Protein AF-A0A1I9G5F9-F1 (afdb_monomer_lite)

pLDDT: mean 83.84, std 12.77, range [48.12, 97.31]

Secondary structure (DSSP, 8-state):
-HHHHHHHHHHHHHHHHHHHHHHHHHHHHHHHHHHHHHHHHHHHHHHHHHHHHHHHHHHHHHTSTT--HHHHHHHHHHHHHHHHHHHHHHHHHHHHHHHHHTT-

Structure (mmCIF, N/CA/C/O backbone):
data_AF-A0A1I9G5F9-F1
#
_entry.id   AF-A0A1I9G5F9-F1
#
loop_
_atom_site.group_PDB
_atom_site.id
_atom_site.type_symbol
_atom_site.label_atom_id
_atom_site.label_alt_id
_atom_site.label_comp_id
_atom_site.label_asym_id
_atom_site.label_entity_id
_atom_site.label_seq_id
_atom_site.pdbx_PDB_ins_code
_atom_site.Cartn_x
_atom_site.Cartn_y
_atom_site.Cartn_z
_atom_site.occupancy
_atom_site.B_iso_or_equiv
_atom_site.auth_seq_id
_atom_site.auth_comp_id
_atom_site.auth_asym_id
_atom_site.auth_atom_id
_atom_site.pdbx_PDB_model_num
ATOM 1 N N . MET A 1 1 ? 39.044 -3.038 -46.421 1.00 51.62 1 MET A N 1
ATOM 2 C CA . MET A 1 1 ? 38.234 -1.891 -45.933 1.00 51.62 1 MET A CA 1
ATOM 3 C C . MET A 1 1 ? 36.713 -2.118 -45.912 1.00 51.62 1 MET A C 1
ATOM 5 O O . MET A 1 1 ? 36.083 -1.612 -44.994 1.00 51.62 1 MET A O 1
ATOM 9 N N . ARG A 1 2 ? 36.092 -2.876 -46.838 1.00 57.12 2 ARG A N 1
ATOM 10 C CA . ARG A 1 2 ? 34.616 -3.057 -46.880 1.00 57.12 2 ARG A CA 1
ATOM 11 C C . ARG A 1 2 ? 33.995 -3.764 -45.659 1.00 57.12 2 ARG A C 1
ATOM 13 O O . ARG A 1 2 ? 32.947 -3.344 -45.184 1.00 57.12 2 ARG A O 1
ATOM 20 N N . THR A 1 3 ? 34.658 -4.778 -45.108 1.00 59.53 3 THR A N 1
ATOM 21 C CA . THR A 1 3 ? 34.154 -5.572 -43.969 1.00 59.53 3 THR A CA 1
ATOM 22 C C . THR A 1 3 ? 34.130 -4.805 -42.642 1.00 59.53 3 THR A C 1
ATOM 24 O O . THR A 1 3 ? 33.244 -5.025 -41.823 1.00 59.53 3 THR A O 1
ATOM 27 N N . HIS A 1 4 ? 35.054 -3.863 -42.426 1.00 60.72 4 HIS A N 1
ATOM 28 C CA . HIS A 1 4 ? 35.099 -3.039 -41.209 1.00 60.72 4 HIS A CA 1
ATOM 29 C C . HIS A 1 4 ? 33.948 -2.018 -41.160 1.00 60.72 4 HIS A C 1
ATOM 31 O O . HIS A 1 4 ? 33.315 -1.831 -40.125 1.00 60.72 4 HIS A O 1
ATOM 37 N N . SER A 1 5 ? 33.619 -1.414 -42.307 1.00 64.62 5 SER A N 1
ATOM 38 C CA . SER A 1 5 ? 32.484 -0.489 -42.441 1.00 64.62 5 SER A CA 1
ATOM 39 C C . SER A 1 5 ? 31.134 -1.195 -42.246 1.00 64.62 5 SER A C 1
ATOM 41 O O . SER A 1 5 ? 30.241 -0.654 -41.599 1.00 64.62 5 SER A O 1
ATOM 43 N N . GLN A 1 6 ? 31.003 -2.443 -42.713 1.00 70.12 6 GLN A N 1
ATOM 44 C CA . GLN A 1 6 ? 29.805 -3.257 -42.474 1.00 70.12 6 GLN A CA 1
ATOM 45 C C . GLN A 1 6 ? 29.617 -3.615 -40.993 1.00 70.12 6 GLN A C 1
ATOM 47 O O . GLN A 1 6 ? 28.494 -3.541 -40.500 1.00 70.12 6 GLN A O 1
ATOM 52 N N . LYS A 1 7 ? 30.700 -3.934 -40.269 1.00 74.44 7 LYS A N 1
ATOM 53 C CA . LYS A 1 7 ? 30.659 -4.184 -38.817 1.00 74.44 7 LYS A CA 1
ATOM 54 C C . LYS A 1 7 ? 30.255 -2.935 -38.027 1.00 74.44 7 LYS A C 1
ATOM 56 O O . LYS A 1 7 ? 29.400 -3.029 -37.155 1.00 74.44 7 LYS A O 1
ATOM 61 N N . LEU A 1 8 ? 30.801 -1.767 -38.375 1.00 78.56 8 LEU A N 1
ATOM 62 C CA . LEU A 1 8 ? 30.423 -0.480 -37.772 1.00 78.56 8 LEU A CA 1
ATOM 63 C C . LEU A 1 8 ? 28.950 -0.133 -38.016 1.00 78.56 8 LEU A C 1
ATOM 65 O O . LEU A 1 8 ? 28.251 0.275 -37.094 1.00 78.56 8 LEU A O 1
ATOM 69 N N . ARG A 1 9 ? 28.458 -0.345 -39.242 1.00 77.62 9 ARG A N 1
ATOM 70 C CA . ARG A 1 9 ? 27.050 -0.106 -39.579 1.00 77.62 9 ARG A CA 1
ATOM 71 C C . ARG A 1 9 ? 26.116 -1.057 -38.830 1.00 77.62 9 ARG A C 1
ATOM 73 O O . ARG A 1 9 ? 25.085 -0.622 -38.335 1.00 77.62 9 ARG A O 1
ATOM 80 N N . ALA A 1 10 ? 26.485 -2.333 -38.719 1.00 81.56 10 ALA A N 1
ATOM 81 C CA . ALA A 1 10 ? 25.730 -3.304 -37.933 1.00 81.56 10 ALA A CA 1
ATOM 82 C C . ALA A 1 10 ? 25.694 -2.916 -36.446 1.00 81.56 10 ALA A C 1
ATOM 84 O O . ALA A 1 10 ? 24.619 -2.906 -35.850 1.00 81.56 10 ALA A O 1
ATOM 85 N N . ALA A 1 11 ? 26.834 -2.513 -35.876 1.00 84.25 11 ALA A N 1
ATOM 86 C CA . ALA A 1 11 ? 26.922 -2.06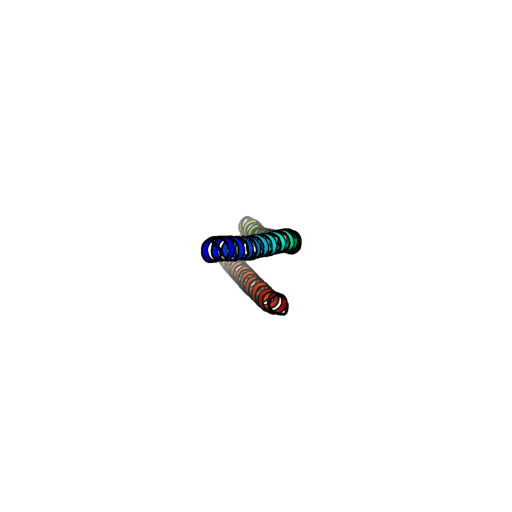4 -34.488 1.00 84.25 11 ALA A CA 1
ATOM 87 C C . ALA A 1 11 ? 26.058 -0.817 -34.226 1.00 84.25 11 ALA A C 1
ATOM 89 O O . ALA A 1 11 ? 25.329 -0.780 -33.241 1.00 84.25 11 ALA A O 1
ATOM 90 N N . ALA A 1 12 ? 26.066 0.163 -35.136 1.00 85.31 12 ALA A N 1
ATOM 91 C CA . ALA A 1 12 ? 25.232 1.361 -35.030 1.00 85.31 12 ALA A CA 1
ATOM 92 C C . ALA A 1 12 ? 23.728 1.032 -35.030 1.00 85.31 12 ALA A C 1
ATOM 94 O O . ALA A 1 12 ? 22.975 1.590 -34.235 1.00 85.31 12 ALA A O 1
ATOM 95 N N . VAL A 1 13 ? 23.297 0.084 -35.870 1.00 89.12 13 VAL A N 1
ATOM 96 C CA . VAL A 1 13 ? 21.905 -0.398 -35.882 1.00 89.12 13 VAL A CA 1
ATOM 97 C C . VAL A 1 13 ? 21.546 -1.075 -34.558 1.00 89.12 13 VAL A C 1
ATOM 99 O O . VAL A 1 13 ? 20.483 -0.806 -34.010 1.00 89.12 13 VAL A O 1
ATOM 102 N N . HIS A 1 14 ? 22.434 -1.905 -34.005 1.00 90.19 14 HIS A N 1
ATOM 103 C CA . HIS A 1 14 ? 22.172 -2.593 -32.735 1.00 90.19 14 HIS A CA 1
ATOM 104 C C . HIS A 1 14 ? 22.108 -1.610 -31.564 1.00 90.19 14 HIS A C 1
ATOM 106 O O . HIS A 1 14 ? 21.209 -1.712 -30.738 1.00 90.19 14 HIS A O 1
ATOM 112 N N . ILE A 1 15 ? 22.999 -0.615 -31.528 1.00 91.88 15 ILE A N 1
ATOM 113 C CA . ILE A 1 15 ? 22.952 0.467 -30.536 1.00 91.88 15 ILE A CA 1
ATOM 114 C C . ILE A 1 15 ? 21.625 1.226 -30.633 1.00 91.88 15 ILE A C 1
ATOM 116 O O . ILE A 1 15 ? 21.024 1.499 -29.601 1.00 91.88 15 ILE A O 1
ATOM 120 N N . GLY A 1 16 ? 21.142 1.513 -31.847 1.00 91.06 16 GLY A N 1
ATOM 121 C CA . GLY A 1 16 ? 19.848 2.166 -32.064 1.00 91.06 16 GLY A CA 1
ATOM 122 C C . GLY A 1 16 ? 18.651 1.335 -31.591 1.00 91.06 16 GLY A C 1
ATOM 123 O O . GLY A 1 16 ? 17.719 1.873 -31.003 1.00 91.06 16 GLY A O 1
ATOM 124 N N . ILE A 1 17 ? 18.682 0.017 -31.801 1.00 93.94 17 ILE A N 1
ATOM 125 C CA . ILE A 1 17 ? 17.628 -0.886 -31.313 1.00 93.94 17 ILE A CA 1
ATOM 126 C C . ILE A 1 17 ? 17.656 -0.963 -29.784 1.00 93.94 17 ILE A C 1
ATOM 128 O O . ILE A 1 17 ? 16.610 -0.868 -29.145 1.00 93.94 17 ILE A O 1
ATOM 132 N N . ILE A 1 18 ? 18.844 -1.100 -29.188 1.00 95.44 18 ILE A N 1
ATOM 133 C CA . ILE A 1 18 ? 19.010 -1.162 -27.732 1.00 95.44 18 ILE A CA 1
ATOM 134 C C . ILE A 1 18 ? 18.540 0.147 -27.096 1.00 95.44 18 ILE A C 1
ATOM 136 O O . ILE A 1 18 ? 17.740 0.115 -26.164 1.00 95.44 18 ILE A O 1
ATOM 140 N N . SER A 1 19 ? 18.980 1.296 -27.615 1.00 95.75 19 SER A N 1
ATOM 141 C CA . SER A 1 19 ? 18.564 2.596 -27.091 1.00 95.75 19 SER A CA 1
ATOM 142 C C . SER A 1 19 ? 17.063 2.816 -27.260 1.00 95.75 19 SER A C 1
ATOM 144 O O . SER A 1 19 ? 16.409 3.201 -26.297 1.00 95.75 19 SER A O 1
ATOM 146 N N . GLY A 1 20 ? 16.496 2.487 -28.424 1.00 95.38 20 GLY A N 1
ATOM 147 C CA . GLY A 1 20 ? 15.056 2.569 -28.664 1.00 95.38 20 GLY A CA 1
ATOM 148 C C . GLY A 1 20 ? 14.249 1.690 -27.707 1.00 95.38 20 GLY A C 1
ATOM 149 O O . GLY A 1 20 ? 13.239 2.136 -27.170 1.00 95.38 20 GLY A O 1
ATOM 150 N N . THR A 1 21 ? 14.734 0.480 -27.422 1.00 96.56 21 THR A N 1
ATOM 151 C CA . THR A 1 21 ? 14.105 -0.437 -26.459 1.00 96.56 21 THR A CA 1
ATOM 152 C C . THR A 1 21 ? 14.145 0.136 -25.045 1.00 96.56 21 THR A C 1
ATOM 154 O O . THR A 1 21 ? 13.122 0.160 -24.364 1.00 96.56 21 THR A O 1
ATOM 157 N N . ILE A 1 22 ? 15.298 0.656 -24.611 1.00 96.88 22 ILE A N 1
ATOM 158 C CA . ILE A 1 22 ? 15.436 1.305 -23.300 1.00 96.88 22 ILE A CA 1
ATOM 159 C C . ILE A 1 22 ? 14.481 2.498 -23.202 1.00 96.88 22 ILE A C 1
ATOM 161 O O . ILE A 1 22 ? 13.734 2.607 -22.235 1.00 96.88 22 ILE A O 1
ATOM 165 N N . THR A 1 23 ? 14.456 3.367 -24.216 1.00 97.12 23 THR A N 1
ATOM 166 C CA . THR A 1 23 ? 13.558 4.526 -24.250 1.00 97.12 23 THR A CA 1
ATOM 167 C C . THR A 1 23 ? 12.093 4.105 -24.174 1.00 97.12 23 THR A C 1
ATOM 169 O O . THR A 1 23 ? 11.347 4.685 -23.390 1.00 97.12 23 THR A O 1
ATOM 172 N N . TYR A 1 24 ? 11.685 3.082 -24.926 1.00 95.50 24 TYR A N 1
ATOM 173 C CA . TYR A 1 24 ? 10.320 2.559 -24.893 1.00 95.50 24 TYR A CA 1
ATOM 174 C C . TYR A 1 24 ? 9.926 2.065 -23.494 1.00 95.50 24 TYR A C 1
ATOM 176 O O . TYR A 1 24 ? 8.892 2.479 -22.969 1.00 95.50 24 TYR A O 1
ATOM 184 N N . VAL A 1 25 ? 10.780 1.262 -22.848 1.00 96.94 25 VAL A N 1
ATOM 185 C CA . VAL A 1 25 ? 10.541 0.767 -21.482 1.00 96.94 25 VAL A CA 1
ATOM 186 C C . VAL A 1 25 ? 10.468 1.920 -20.479 1.00 96.94 25 VAL A C 1
ATOM 188 O O . VAL A 1 25 ? 9.570 1.943 -19.640 1.00 96.94 25 VAL A O 1
ATOM 191 N N . CYS A 1 26 ? 11.363 2.908 -20.571 1.00 97.31 26 CYS A N 1
ATOM 192 C CA . CYS A 1 26 ? 11.331 4.072 -19.685 1.00 97.31 26 CYS A CA 1
ATOM 193 C C . CYS A 1 26 ? 10.048 4.896 -19.855 1.00 97.31 26 CYS A C 1
ATOM 195 O O . CYS A 1 26 ? 9.469 5.324 -18.859 1.00 97.31 26 CYS A O 1
ATOM 197 N N . ILE A 1 27 ? 9.581 5.102 -21.091 1.00 96.44 27 ILE A N 1
ATOM 198 C CA . ILE A 1 27 ? 8.315 5.800 -21.355 1.00 96.44 27 ILE A CA 1
ATOM 199 C C . ILE A 1 27 ? 7.143 5.012 -20.764 1.00 96.44 27 ILE A C 1
ATOM 201 O O . ILE A 1 27 ? 6.313 5.599 -20.071 1.00 96.44 27 ILE A O 1
ATOM 205 N N . GLY A 1 28 ? 7.101 3.694 -20.977 1.00 95.19 28 GLY A N 1
ATOM 206 C CA . GLY A 1 28 ? 6.084 2.820 -20.390 1.00 95.19 28 GLY A CA 1
ATOM 207 C C . GLY A 1 28 ? 6.065 2.899 -18.863 1.00 95.19 28 GLY A C 1
ATOM 208 O O . GLY A 1 28 ? 5.010 3.108 -18.275 1.00 95.19 28 GLY A O 1
ATOM 209 N N . ALA A 1 29 ? 7.233 2.845 -18.220 1.00 94.31 29 ALA A N 1
ATOM 210 C CA . ALA A 1 29 ? 7.354 2.961 -16.768 1.00 94.31 29 ALA A CA 1
ATOM 211 C C . ALA A 1 29 ? 6.870 4.321 -16.237 1.00 94.31 29 ALA A C 1
ATOM 213 O O . ALA A 1 29 ? 6.206 4.379 -15.204 1.00 94.31 29 ALA A O 1
ATOM 214 N N . ILE A 1 30 ? 7.167 5.418 -16.943 1.00 95.94 30 ILE A N 1
ATOM 215 C CA . ILE A 1 30 ? 6.684 6.757 -16.571 1.00 95.94 30 ILE A CA 1
ATOM 216 C C . ILE A 1 30 ? 5.161 6.836 -16.699 1.00 95.94 30 ILE A C 1
ATOM 218 O O . IL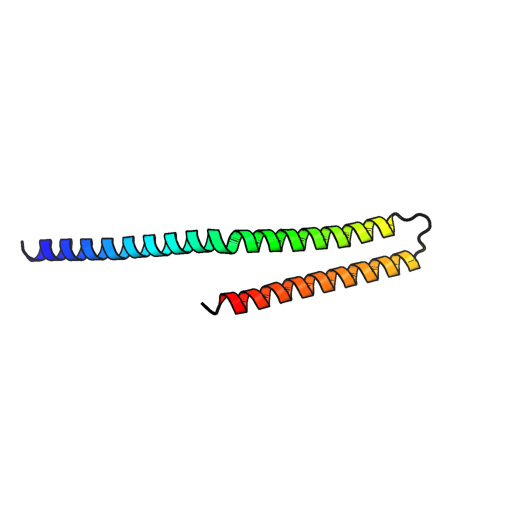E A 1 30 ? 4.505 7.361 -15.801 1.00 95.94 30 ILE A O 1
ATOM 222 N N . LEU A 1 31 ? 4.595 6.316 -17.792 1.00 93.19 31 LEU A N 1
ATOM 223 C CA . LEU A 1 31 ? 3.148 6.299 -18.009 1.00 93.19 31 LEU A CA 1
ATOM 224 C C . LEU A 1 31 ? 2.437 5.454 -16.952 1.00 93.19 31 LEU A C 1
ATOM 226 O O . LEU A 1 31 ? 1.484 5.931 -16.341 1.00 93.19 31 LEU A O 1
ATOM 230 N N . PHE A 1 32 ? 2.946 4.254 -16.679 1.00 90.19 32 PHE A N 1
ATOM 231 C CA . PHE A 1 32 ? 2.432 3.371 -15.637 1.00 90.19 32 PHE A CA 1
ATOM 232 C C . PHE A 1 32 ? 2.463 4.053 -14.266 1.00 90.19 32 PHE A C 1
ATOM 234 O O . PHE A 1 32 ? 1.449 4.135 -13.578 1.00 90.19 32 PHE A O 1
ATOM 241 N N . LEU A 1 33 ? 3.599 4.663 -13.910 1.00 89.44 33 LEU A N 1
ATOM 242 C CA . LEU A 1 33 ? 3.727 5.418 -12.667 1.00 89.44 33 LEU A CA 1
ATOM 243 C C . LEU A 1 33 ? 2.756 6.603 -12.609 1.00 89.44 33 LEU A C 1
ATOM 245 O O . LEU A 1 33 ? 2.258 6.932 -11.540 1.00 89.44 33 LEU A O 1
ATOM 249 N N . TYR A 1 34 ? 2.496 7.284 -13.720 1.00 91.38 34 TYR A N 1
ATOM 250 C CA . TYR A 1 34 ? 1.584 8.423 -13.727 1.00 91.38 34 TYR A CA 1
ATOM 251 C C . TYR A 1 34 ? 0.120 7.995 -13.562 1.00 91.38 34 TYR A C 1
ATOM 253 O O . TYR A 1 34 ? -0.630 8.640 -12.828 1.00 91.38 34 TYR A O 1
ATOM 261 N N . VAL A 1 35 ? -0.272 6.906 -14.223 1.00 86.94 35 VAL A N 1
ATOM 262 C CA . VAL A 1 35 ? -1.657 6.425 -14.257 1.00 86.94 35 VAL A CA 1
ATOM 263 C C . VAL A 1 35 ? -2.012 5.630 -12.998 1.00 86.94 35 VAL A C 1
ATOM 265 O O . VAL A 1 35 ? -3.048 5.895 -12.389 1.00 86.94 35 VAL A O 1
ATOM 268 N N . GLU A 1 36 ? -1.157 4.706 -12.556 1.00 87.19 36 GLU A N 1
ATOM 269 C CA . GLU A 1 36 ? -1.493 3.789 -11.459 1.00 87.19 36 GLU A CA 1
ATOM 270 C C . GLU A 1 36 ? -1.229 4.358 -10.067 1.00 87.19 36 GLU A C 1
ATOM 272 O O . GLU A 1 36 ? -2.009 4.139 -9.137 1.00 87.19 36 GLU A O 1
ATOM 277 N N . ARG A 1 37 ? -0.172 5.157 -9.902 1.00 83.75 37 ARG A N 1
ATOM 278 C CA . ARG A 1 37 ? 0.208 5.719 -8.598 1.00 83.75 37 ARG A CA 1
ATOM 279 C C . ARG A 1 37 ? -0.919 6.458 -7.860 1.00 83.75 37 ARG A C 1
ATOM 281 O O . ARG A 1 37 ? -1.026 6.273 -6.646 1.00 83.75 37 ARG A O 1
ATOM 288 N N . PRO A 1 38 ? -1.768 7.306 -8.482 1.00 83.75 38 PRO A N 1
ATOM 289 C CA . PRO A 1 38 ? -2.874 7.929 -7.750 1.00 83.75 38 PRO A CA 1
ATOM 290 C C . PRO A 1 38 ? -3.912 6.909 -7.256 1.00 83.75 38 PRO A C 1
ATOM 292 O O . PRO A 1 38 ? -4.490 7.106 -6.182 1.00 83.75 38 PRO A O 1
ATOM 295 N N . ILE A 1 39 ? -4.134 5.824 -8.003 1.00 85.25 39 ILE A N 1
ATOM 296 C CA . ILE A 1 39 ? -5.057 4.740 -7.641 1.00 85.25 39 ILE A CA 1
ATOM 297 C C . ILE A 1 39 ? -4.473 3.944 -6.471 1.00 85.25 39 ILE A C 1
ATOM 299 O O . ILE A 1 39 ? -5.156 3.749 -5.463 1.00 85.25 39 ILE A O 1
ATOM 303 N N . GLU A 1 40 ? -3.193 3.582 -6.555 1.00 82.19 40 GLU A N 1
ATOM 304 C CA . GLU A 1 40 ? -2.449 2.899 -5.494 1.00 82.19 40 GLU A CA 1
ATOM 305 C C . GLU A 1 40 ? -2.479 3.708 -4.187 1.00 82.19 40 GLU A C 1
ATOM 307 O O . GLU A 1 40 ? -2.878 3.202 -3.133 1.00 82.19 40 GLU A O 1
ATOM 312 N N . ILE A 1 41 ? -2.146 5.005 -4.254 1.00 87.62 41 ILE A N 1
ATOM 313 C CA . ILE A 1 41 ? -2.169 5.900 -3.090 1.00 87.62 41 ILE A CA 1
ATOM 314 C C . ILE A 1 41 ? -3.581 5.985 -2.510 1.00 87.62 41 ILE A C 1
ATOM 316 O O . ILE A 1 41 ? -3.740 5.879 -1.293 1.00 87.62 41 ILE A O 1
ATOM 320 N N . ARG A 1 42 ? -4.614 6.162 -3.345 1.00 84.44 42 ARG A N 1
ATOM 321 C CA . ARG A 1 42 ? -6.005 6.224 -2.874 1.00 84.44 42 ARG A CA 1
ATOM 322 C C . ARG A 1 42 ? -6.406 4.931 -2.169 1.00 84.44 42 ARG A C 1
ATOM 324 O O . ARG A 1 42 ? -6.994 5.004 -1.092 1.00 84.44 42 ARG A O 1
ATOM 331 N N . SER A 1 43 ? -6.061 3.778 -2.735 1.00 82.50 43 SER A N 1
ATOM 332 C CA . SER A 1 43 ? -6.341 2.476 -2.127 1.00 82.50 43 SER A CA 1
ATOM 333 C C . SER A 1 43 ? -5.652 2.341 -0.779 1.00 82.50 43 SER A C 1
ATOM 335 O O . SER A 1 43 ? -6.294 2.040 0.223 1.00 82.50 43 SER A O 1
ATOM 337 N N . ARG A 1 44 ? -4.355 2.657 -0.714 1.00 84.94 44 ARG A N 1
ATOM 338 C CA . ARG A 1 44 ? -3.590 2.617 0.532 1.00 84.94 44 ARG A CA 1
ATOM 339 C C . ARG A 1 44 ? -4.197 3.530 1.596 1.00 84.94 44 ARG A C 1
ATOM 341 O O . ARG A 1 44 ? -4.347 3.119 2.742 1.00 84.94 44 ARG A O 1
ATOM 348 N N . GLN A 1 45 ? -4.575 4.752 1.227 1.00 89.69 45 GLN A N 1
ATOM 349 C CA . GLN A 1 45 ? -5.222 5.696 2.142 1.00 89.69 45 GLN A CA 1
ATOM 350 C C . GLN A 1 45 ? -6.589 5.195 2.617 1.00 89.69 45 GLN A C 1
ATOM 352 O O . GLN A 1 45 ? -6.918 5.365 3.788 1.00 89.69 45 GLN A O 1
ATOM 357 N N . TYR A 1 46 ? -7.371 4.567 1.739 1.00 87.06 46 TYR A N 1
ATOM 358 C CA . TYR A 1 46 ? -8.643 3.951 2.103 1.00 87.06 46 TYR A CA 1
ATOM 359 C C . TYR A 1 46 ? -8.442 2.835 3.136 1.00 87.06 46 TYR A C 1
ATOM 361 O O . TYR A 1 46 ? -9.048 2.886 4.204 1.00 87.06 46 TYR A O 1
ATOM 369 N N . HIS A 1 47 ? -7.529 1.894 2.879 1.00 87.38 47 HIS A N 1
ATOM 370 C CA . HIS A 1 47 ? -7.245 0.800 3.810 1.00 87.38 47 HIS A CA 1
ATOM 371 C C . HIS A 1 47 ? -6.723 1.305 5.160 1.00 87.38 47 HIS A C 1
ATOM 373 O O . HIS A 1 47 ? -7.196 0.857 6.201 1.00 87.38 47 HIS A O 1
ATOM 379 N N . LEU A 1 48 ? -5.813 2.287 5.160 1.00 89.38 48 LEU A N 1
ATOM 380 C CA . LEU A 1 48 ? -5.302 2.894 6.393 1.00 89.38 48 LEU A CA 1
ATOM 381 C C . LEU A 1 48 ? -6.408 3.585 7.200 1.00 89.38 48 LEU A C 1
ATOM 383 O O . LEU A 1 48 ? -6.489 3.396 8.410 1.00 89.38 48 LEU A O 1
ATOM 387 N N . LYS A 1 49 ? -7.282 4.360 6.545 1.00 91.81 49 LYS A N 1
ATOM 388 C CA . LYS A 1 49 ? -8.392 5.044 7.225 1.00 91.81 49 LYS A CA 1
ATOM 389 C C . LYS A 1 49 ? -9.403 4.064 7.809 1.00 91.81 49 LYS A C 1
ATOM 391 O O . LYS A 1 49 ? -9.863 4.273 8.928 1.00 91.81 49 LYS A O 1
ATOM 396 N N . THR A 1 50 ? -9.750 3.013 7.071 1.00 89.94 50 THR A N 1
ATOM 397 C CA . THR A 1 50 ? -10.685 1.987 7.546 1.00 89.94 50 THR A CA 1
ATOM 398 C C . THR A 1 50 ? -10.097 1.223 8.729 1.00 89.94 50 THR A C 1
ATOM 400 O O . THR A 1 50 ? -10.772 1.077 9.744 1.00 89.94 50 THR A O 1
ATOM 403 N N . TYR A 1 51 ? -8.821 0.839 8.655 1.00 90.81 51 TYR A N 1
ATOM 404 C CA . TYR A 1 51 ? -8.122 0.200 9.768 1.00 90.81 51 TYR A CA 1
ATOM 405 C C . TYR A 1 51 ? -8.082 1.086 11.025 1.00 90.81 51 TYR A C 1
ATOM 407 O O . TYR A 1 51 ? -8.480 0.647 12.104 1.00 90.81 51 TYR A O 1
ATOM 415 N N . GLU A 1 52 ? -7.673 2.355 10.896 1.00 93.81 52 GLU A N 1
ATOM 416 C CA . GLU A 1 52 ? -7.651 3.292 12.030 1.00 93.81 52 GLU A CA 1
ATOM 417 C C . GLU A 1 52 ? -9.052 3.527 12.609 1.00 93.81 52 GLU A C 1
ATOM 419 O O . GLU A 1 52 ? -9.202 3.669 13.822 1.00 93.81 52 GLU A O 1
ATOM 424 N N . LYS A 1 53 ? -10.101 3.500 11.778 1.00 93.81 53 LYS A N 1
ATOM 425 C CA . LYS A 1 53 ? -11.490 3.590 12.243 1.00 93.81 53 LYS A CA 1
ATOM 426 C C . LYS A 1 53 ? -11.893 2.378 13.089 1.00 93.81 53 LYS A C 1
ATOM 428 O O . LYS A 1 53 ? -12.458 2.575 14.162 1.00 93.81 53 LYS A O 1
ATOM 433 N N . ILE A 1 54 ? -11.598 1.156 12.636 1.00 93.19 54 ILE A N 1
ATOM 434 C CA . ILE A 1 54 ? -11.897 -0.087 13.377 1.00 93.19 54 ILE A CA 1
ATOM 435 C C . ILE A 1 54 ? -11.152 -0.083 14.721 1.00 93.19 54 ILE A C 1
ATOM 437 O O . ILE A 1 54 ? -11.749 -0.282 15.779 1.00 93.19 54 ILE A O 1
ATOM 441 N N . LYS A 1 55 ? -9.859 0.259 14.702 1.00 92.88 55 LYS A N 1
ATOM 442 C CA . LYS A 1 55 ? -9.028 0.389 15.906 1.00 92.88 55 LYS A CA 1
ATOM 443 C C . LYS A 1 55 ? -9.551 1.456 16.869 1.00 92.88 55 LYS A C 1
ATOM 445 O O . LYS A 1 55 ? -9.660 1.203 18.065 1.00 92.88 55 LYS A O 1
ATOM 450 N N . SER A 1 56 ? -9.876 2.649 16.371 1.00 93.19 56 SER A N 1
ATOM 451 C CA . SER A 1 56 ? -10.388 3.744 17.200 1.00 93.19 56 SER A CA 1
ATOM 452 C C . SER A 1 56 ? -11.734 3.391 17.832 1.00 93.19 56 SER A C 1
ATOM 454 O O . SER A 1 56 ? -11.931 3.674 19.012 1.00 93.19 56 SER A O 1
ATOM 456 N N . LYS A 1 57 ? -12.621 2.713 17.091 1.00 92.62 57 LYS A N 1
ATOM 457 C CA . LYS A 1 57 ? -13.899 2.203 17.605 1.00 92.62 57 LYS A CA 1
ATOM 458 C C . LYS A 1 57 ? -13.687 1.229 18.765 1.00 92.62 57 LYS A C 1
ATOM 460 O O . LYS A 1 57 ? -14.333 1.382 19.797 1.00 92.62 57 LYS A O 1
ATOM 465 N N . PHE A 1 58 ? -12.760 0.280 18.623 1.00 92.75 58 PHE A N 1
ATOM 466 C CA . PHE A 1 58 ? -12.411 -0.655 19.695 1.00 92.75 58 PHE A CA 1
ATOM 467 C C . PHE A 1 58 ? -11.839 0.062 20.921 1.00 92.75 58 PHE A C 1
ATOM 469 O O . PHE A 1 58 ? -12.337 -0.127 22.025 1.00 92.75 58 PHE A O 1
ATOM 476 N N . LEU A 1 59 ? -10.850 0.943 20.735 1.00 92.12 59 LEU A N 1
ATOM 477 C CA . LEU A 1 59 ? -10.247 1.683 21.849 1.00 92.12 59 LEU A CA 1
ATOM 478 C C . LEU A 1 59 ? -11.280 2.533 22.595 1.00 92.12 59 LEU A C 1
ATOM 480 O O . LEU A 1 59 ? -11.290 2.544 23.820 1.00 92.12 59 LEU A O 1
ATOM 484 N N . HIS A 1 60 ? -12.182 3.200 21.875 1.00 90.69 60 HIS A N 1
ATOM 485 C CA . HIS A 1 60 ? -13.251 3.979 22.496 1.00 90.69 60 HIS A CA 1
ATOM 486 C C . HIS A 1 60 ? -14.255 3.093 23.249 1.00 90.69 60 HIS A C 1
ATOM 488 O O . HIS A 1 60 ? -14.773 3.501 24.284 1.00 90.69 60 HIS A O 1
ATOM 494 N N . ALA A 1 61 ? -14.531 1.885 22.752 1.00 88.25 61 ALA A N 1
ATOM 495 C CA . ALA A 1 61 ? -15.407 0.932 23.427 1.00 88.25 61 ALA A CA 1
ATOM 496 C C . ALA A 1 61 ? -14.780 0.377 24.718 1.00 88.25 61 ALA A C 1
ATOM 498 O O . ALA A 1 61 ? -15.486 0.205 25.701 1.00 88.25 61 ALA A O 1
ATOM 499 N N . VAL A 1 62 ? -13.462 0.147 24.731 1.00 88.12 62 VAL A N 1
ATOM 500 C CA . VAL A 1 62 ? -12.713 -0.395 25.884 1.00 88.12 62 VAL A CA 1
ATOM 501 C C . VAL A 1 62 ? -12.449 0.654 26.972 1.00 88.12 62 VAL A C 1
ATOM 503 O O . VAL A 1 62 ? -12.254 0.304 28.130 1.00 88.12 62 VAL A O 1
ATOM 506 N N . VAL A 1 63 ? -12.438 1.942 26.625 1.00 88.88 63 VAL A N 1
ATOM 507 C CA . VAL A 1 63 ? -12.253 3.047 27.587 1.00 88.88 63 VAL A CA 1
ATOM 508 C C . VAL A 1 63 ? -13.561 3.411 28.312 1.00 88.88 63 VAL A C 1
ATOM 510 O O . VAL A 1 63 ? -13.544 4.226 29.228 1.00 88.88 63 VAL A O 1
ATOM 513 N N . ALA A 1 64 ? -14.698 2.815 27.937 1.00 83.00 64 ALA A N 1
ATOM 514 C CA . ALA A 1 64 ? -15.969 3.067 28.607 1.00 83.00 64 ALA A CA 1
ATOM 515 C C . ALA A 1 64 ? -15.925 2.654 30.092 1.00 83.00 64 ALA A C 1
ATOM 517 O O . ALA A 1 64 ? -15.543 1.533 30.431 1.00 83.00 64 ALA A O 1
ATOM 518 N N . ASP A 1 65 ? -16.354 3.553 30.981 1.00 71.69 65 ASP A N 1
ATOM 519 C CA . ASP A 1 65 ? -16.469 3.256 32.409 1.00 71.69 65 ASP A CA 1
ATOM 520 C C . ASP A 1 65 ? -17.534 2.165 32.653 1.00 71.69 65 ASP A C 1
ATOM 522 O O . ASP A 1 65 ? -18.625 2.214 32.082 1.00 71.69 65 ASP A O 1
ATOM 526 N N . ASN A 1 66 ? -17.246 1.225 33.564 1.00 80.12 66 ASN A N 1
ATOM 527 C CA . ASN A 1 66 ? -18.106 0.094 33.977 1.00 80.12 66 ASN A CA 1
ATOM 528 C C . ASN A 1 66 ? -18.225 -1.096 33.004 1.00 80.12 66 ASN A C 1
ATOM 530 O O . ASN A 1 66 ? -19.265 -1.753 32.962 1.00 80.12 66 ASN A O 1
ATOM 534 N N . LEU A 1 67 ? -17.169 -1.427 32.264 1.00 84.62 67 LEU A N 1
ATOM 535 C CA . LEU A 1 67 ? -17.131 -2.669 31.485 1.00 84.62 67 LEU A CA 1
ATOM 536 C C . LEU A 1 67 ? -17.101 -3.910 32.384 1.00 84.62 67 LEU A C 1
ATOM 538 O O . LEU A 1 67 ? -16.254 -4.027 33.273 1.00 84.62 67 LEU A O 1
ATOM 542 N N . THR A 1 68 ? -17.987 -4.869 32.114 1.00 88.50 68 THR A N 1
ATOM 543 C CA . THR A 1 68 ? -17.879 -6.221 32.672 1.00 88.50 68 THR A CA 1
ATOM 544 C C . THR A 1 68 ? -16.930 -7.084 31.833 1.00 88.50 68 THR A C 1
ATOM 546 O O . THR A 1 68 ? -16.629 -6.777 30.679 1.00 88.50 68 THR A O 1
ATOM 549 N N . GLU A 1 69 ? -16.474 -8.210 32.387 1.00 86.62 69 GLU A N 1
ATOM 550 C CA . GLU A 1 69 ? -15.660 -9.191 31.650 1.00 86.62 69 GLU A CA 1
ATOM 551 C C . GLU A 1 69 ? -16.380 -9.712 30.391 1.00 86.62 69 GLU A C 1
ATOM 553 O O . GLU A 1 69 ?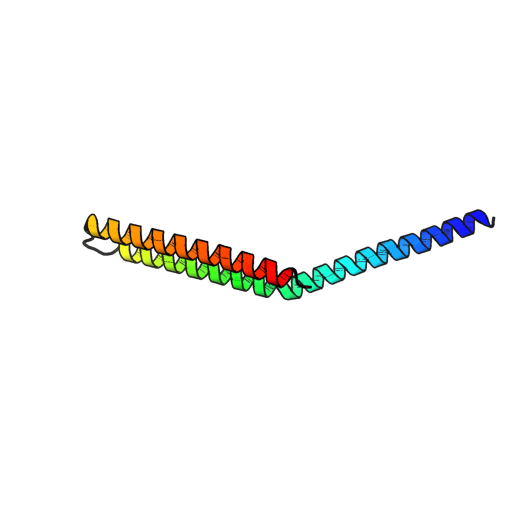 -15.764 -9.894 29.341 1.00 86.62 69 GLU A O 1
ATOM 558 N N . ASN A 1 70 ? -17.705 -9.872 30.467 1.00 89.75 70 ASN A N 1
ATOM 559 C CA . ASN A 1 70 ? -18.530 -10.278 29.333 1.00 89.75 70 ASN A CA 1
ATOM 560 C C . ASN A 1 70 ? -18.607 -9.190 28.247 1.00 89.75 70 ASN A C 1
ATOM 562 O O . ASN A 1 70 ? -18.546 -9.504 27.059 1.00 89.75 70 ASN A O 1
ATOM 566 N N . ASP A 1 71 ? -18.680 -7.912 28.630 1.00 88.06 71 ASP A N 1
ATOM 567 C CA . ASP A 1 71 ? -18.657 -6.803 27.666 1.00 88.06 71 ASP A CA 1
ATOM 568 C C . ASP A 1 71 ? -17.308 -6.730 26.948 1.00 88.06 71 ASP A C 1
ATOM 570 O O . ASP A 1 71 ? -17.257 -6.564 25.729 1.00 88.06 71 ASP A O 1
ATOM 574 N N . LEU A 1 72 ? -16.211 -6.932 27.685 1.00 88.06 72 LEU A N 1
ATOM 575 C CA . LEU A 1 72 ? -14.874 -6.988 27.102 1.00 88.06 72 LEU A CA 1
ATOM 576 C C . LEU A 1 72 ? -14.746 -8.152 26.110 1.00 88.06 72 LEU A C 1
ATOM 578 O O . LEU A 1 72 ? -14.188 -7.963 25.028 1.00 88.06 72 LEU A O 1
ATOM 582 N N . TYR A 1 73 ? -15.292 -9.328 26.436 1.00 90.69 73 TYR A N 1
ATOM 583 C CA . TYR A 1 73 ? -15.330 -10.474 25.523 1.00 90.69 73 TYR A CA 1
ATOM 584 C C . TYR A 1 73 ? -16.076 -10.143 24.221 1.00 90.69 73 TYR A C 1
ATOM 586 O O . TYR A 1 73 ? -15.534 -10.357 23.136 1.00 90.69 73 TYR A O 1
ATOM 594 N N . ILE A 1 74 ? -17.273 -9.555 24.313 1.00 91.38 74 ILE A N 1
ATOM 595 C CA . ILE A 1 74 ? -18.090 -9.186 23.145 1.00 91.38 74 ILE A CA 1
ATOM 596 C C . ILE A 1 74 ? -17.392 -8.117 22.291 1.00 91.38 74 ILE A C 1
ATOM 598 O O . ILE A 1 74 ? -17.322 -8.248 21.070 1.00 91.38 74 ILE A O 1
ATOM 602 N N . ILE A 1 75 ? -16.837 -7.073 22.913 1.00 92.56 75 ILE A N 1
ATOM 603 C CA . ILE A 1 75 ? -16.115 -6.002 22.207 1.00 92.56 75 ILE A CA 1
ATOM 604 C C . ILE A 1 75 ? -14.881 -6.561 21.489 1.00 92.56 75 ILE A C 1
ATOM 606 O O . ILE A 1 75 ? -14.608 -6.186 20.348 1.00 92.56 75 ILE A O 1
ATOM 610 N N . SER A 1 76 ? -14.160 -7.483 22.131 1.00 92.25 76 SER A N 1
ATOM 611 C CA . SER A 1 76 ? -12.991 -8.145 21.546 1.00 92.25 76 SER A CA 1
ATOM 612 C C . SER A 1 76 ? -13.379 -9.036 20.367 1.00 92.25 76 SER A C 1
ATOM 614 O O . SER A 1 76 ? -12.738 -8.967 19.321 1.00 92.25 76 SER A O 1
ATOM 616 N N . ALA A 1 77 ? -14.440 -9.836 20.506 1.00 93.31 77 ALA A N 1
ATOM 617 C CA . ALA A 1 77 ? -14.940 -10.705 19.443 1.00 93.31 77 ALA A CA 1
ATOM 618 C C . ALA A 1 77 ? -15.380 -9.898 18.211 1.00 93.31 77 ALA A C 1
ATOM 620 O O . ALA A 1 77 ? -14.925 -10.183 17.104 1.00 93.31 77 ALA A O 1
ATOM 621 N N . ASN A 1 78 ? -16.161 -8.832 18.414 1.00 93.81 78 ASN A N 1
ATOM 622 C CA . ASN A 1 78 ? -16.605 -7.947 17.334 1.00 93.81 78 ASN A CA 1
ATOM 623 C C . ASN A 1 78 ? -15.430 -7.238 16.646 1.00 93.81 78 ASN A C 1
ATOM 625 O O . ASN A 1 78 ? -15.416 -7.100 15.426 1.00 93.81 78 ASN A O 1
ATOM 629 N N . TYR A 1 79 ? -14.426 -6.792 17.409 1.00 93.00 79 TYR A N 1
ATOM 630 C CA . TYR A 1 79 ? -13.223 -6.190 16.833 1.00 93.00 79 TYR A CA 1
ATOM 631 C C . TYR A 1 79 ? -12.450 -7.184 15.963 1.00 93.00 79 TYR A C 1
ATOM 633 O O . TYR A 1 79 ? -12.024 -6.830 14.867 1.00 93.00 79 TYR A O 1
ATOM 641 N N . ILE A 1 80 ? -12.283 -8.422 16.437 1.00 93.69 80 ILE A N 1
ATOM 642 C CA . ILE A 1 80 ? -11.597 -9.484 15.694 1.00 93.69 80 ILE A CA 1
ATOM 643 C C . ILE A 1 80 ? -12.344 -9.797 14.391 1.00 93.69 80 ILE A C 1
ATOM 645 O O . ILE A 1 80 ? -11.707 -9.898 13.344 1.00 93.69 80 ILE A O 1
ATOM 649 N N . GLU A 1 81 ? -13.672 -9.907 14.438 1.00 94.12 81 GLU A N 1
ATOM 650 C CA . GLU A 1 81 ? -14.510 -10.149 13.259 1.00 94.12 81 GLU A CA 1
ATOM 651 C C . GLU A 1 81 ? -14.407 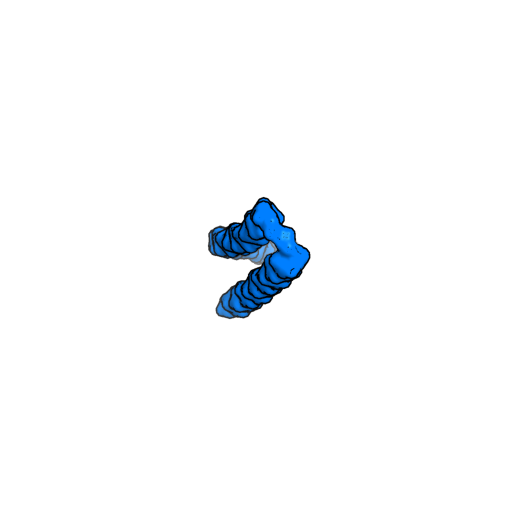-9.005 12.237 1.00 94.12 81 GLU A C 1
ATOM 653 O O . GLU A 1 81 ? -14.071 -9.254 11.079 1.00 94.12 81 GLU A O 1
ATOM 658 N N . GLU A 1 82 ? -14.559 -7.746 12.670 1.00 92.31 82 GLU A N 1
ATOM 659 C CA . GLU A 1 82 ? -14.394 -6.572 11.796 1.00 92.31 82 GLU A CA 1
ATOM 660 C C . GLU A 1 82 ? -12.993 -6.509 11.165 1.00 92.31 82 GLU A C 1
ATOM 662 O O . GLU A 1 82 ? -12.838 -6.096 10.011 1.00 92.31 82 GLU A O 1
ATOM 667 N N . LEU A 1 83 ? -11.960 -6.934 11.898 1.00 91.88 83 LEU A N 1
ATOM 668 C CA . LEU A 1 83 ? -10.595 -6.996 11.388 1.00 91.88 83 LEU A CA 1
ATOM 669 C C . LEU A 1 83 ? -10.451 -8.075 10.307 1.00 91.88 83 LEU A C 1
ATOM 671 O O . LEU A 1 83 ? -9.851 -7.817 9.262 1.00 91.88 83 LEU A O 1
ATOM 675 N N . PHE A 1 84 ? -10.992 -9.273 10.540 1.00 92.38 84 PHE A N 1
ATOM 676 C CA . PHE A 1 84 ? -10.953 -10.365 9.566 1.00 92.38 84 PHE A CA 1
ATOM 677 C C . PHE A 1 84 ? -11.719 -10.021 8.291 1.00 92.38 84 PHE A C 1
ATOM 679 O O . PHE A 1 84 ? -11.202 -10.263 7.197 1.00 92.38 84 PHE A O 1
ATOM 686 N N . ASP A 1 85 ? -12.892 -9.403 8.413 1.00 89.94 85 ASP A N 1
ATOM 687 C CA . ASP A 1 85 ? -13.667 -8.940 7.264 1.00 89.94 85 ASP A CA 1
ATOM 688 C C . ASP A 1 85 ? -12.916 -7.869 6.472 1.00 89.94 85 ASP A C 1
ATOM 690 O O . ASP A 1 85 ? -12.829 -7.953 5.245 1.00 89.94 85 ASP A O 1
ATOM 694 N N . PHE A 1 86 ? -12.278 -6.915 7.157 1.00 89.56 86 PHE A N 1
ATOM 695 C CA . PHE A 1 86 ? -11.410 -5.931 6.513 1.00 89.56 86 PHE A CA 1
ATOM 696 C C . PHE A 1 86 ? -10.251 -6.584 5.743 1.00 89.56 86 PHE A C 1
ATOM 698 O O . PHE A 1 86 ? -9.969 -6.198 4.606 1.00 89.56 86 PHE A O 1
ATOM 705 N N . TYR A 1 87 ? -9.580 -7.582 6.328 1.00 86.81 87 TYR A N 1
ATOM 706 C CA . TYR A 1 87 ? -8.501 -8.298 5.643 1.00 86.81 87 TYR A CA 1
ATOM 707 C C . TYR A 1 87 ? -9.012 -9.076 4.432 1.00 86.81 87 TYR A C 1
ATOM 709 O O . TYR A 1 87 ? -8.400 -9.009 3.367 1.00 86.81 87 TYR A O 1
ATOM 717 N N . LYS A 1 88 ? -10.139 -9.777 4.565 1.00 86.25 88 LYS A N 1
ATOM 718 C CA . LYS A 1 88 ? -10.751 -10.539 3.474 1.00 86.25 88 LYS A CA 1
ATOM 719 C C . LYS A 1 88 ? -11.147 -9.635 2.306 1.00 86.25 88 LYS A C 1
ATOM 721 O O . LYS A 1 88 ? -10.864 -9.973 1.158 1.00 86.25 88 LYS A O 1
ATOM 726 N N . ASP A 1 89 ? -11.744 -8.480 2.593 1.00 81.88 89 ASP A N 1
ATOM 727 C CA . ASP A 1 89 ? -12.107 -7.482 1.581 1.00 81.88 89 ASP A CA 1
ATOM 728 C C . ASP A 1 89 ? -10.867 -6.871 0.911 1.00 81.88 89 ASP A C 1
ATOM 730 O O . ASP A 1 89 ? -10.797 -6.771 -0.311 1.00 81.88 89 ASP A O 1
ATOM 734 N N . SER A 1 90 ? -9.831 -6.555 1.696 1.00 79.94 90 SER A N 1
ATOM 735 C CA . SER A 1 90 ? -8.545 -6.064 1.185 1.00 79.94 90 SER A CA 1
ATOM 736 C C . SER A 1 90 ? -7.883 -7.053 0.211 1.00 79.94 90 SER A C 1
ATOM 738 O O . SER A 1 90 ? -7.431 -6.666 -0.868 1.00 79.94 90 SER A O 1
ATOM 740 N N . GLN A 1 91 ? -7.875 -8.347 0.548 1.00 74.62 91 GLN A N 1
ATOM 741 C CA . GLN A 1 91 ? -7.329 -9.398 -0.318 1.00 74.62 91 GLN A CA 1
ATOM 742 C C . GLN A 1 91 ? -8.155 -9.584 -1.597 1.00 74.62 91 GLN A C 1
ATOM 744 O O . GLN A 1 91 ? -7.588 -9.679 -2.683 1.00 74.62 91 GLN A O 1
ATOM 749 N N . ARG A 1 92 ? -9.489 -9.573 -1.490 1.00 73.19 92 ARG A N 1
ATOM 750 C CA . ARG A 1 92 ? -10.385 -9.698 -2.647 1.00 73.19 92 ARG A CA 1
ATOM 751 C C . ARG A 1 92 ? -10.206 -8.545 -3.634 1.00 73.19 92 ARG A C 1
ATOM 753 O O . ARG A 1 92 ? -10.034 -8.778 -4.822 1.00 73.19 92 ARG A O 1
ATOM 760 N N . ASN A 1 93 ? -10.152 -7.317 -3.126 1.00 65.25 93 ASN A N 1
ATOM 761 C CA . ASN A 1 93 ? -9.952 -6.114 -3.936 1.00 65.25 93 ASN A CA 1
ATOM 762 C C . ASN A 1 93 ? -8.559 -6.081 -4.600 1.00 65.25 93 ASN A C 1
ATOM 764 O O . ASN A 1 93 ? -8.373 -5.448 -5.634 1.00 65.25 93 ASN A O 1
ATOM 768 N N . THR A 1 94 ? -7.575 -6.778 -4.022 1.00 65.19 94 THR A N 1
ATOM 769 C CA . THR A 1 94 ? -6.256 -6.962 -4.645 1.00 65.19 94 THR A CA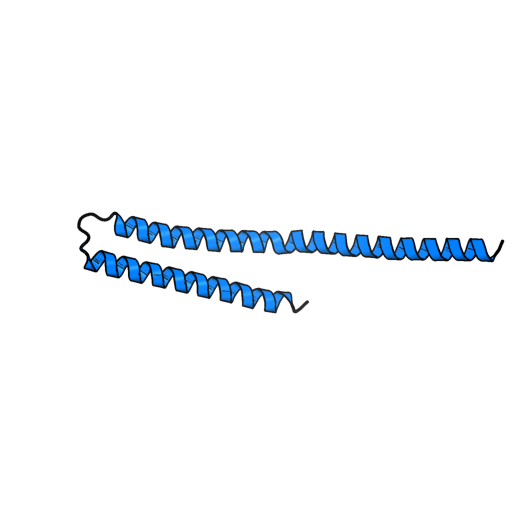 1
ATOM 770 C C . THR A 1 94 ? -6.328 -7.970 -5.798 1.00 65.19 94 THR A C 1
ATOM 772 O O . THR A 1 94 ? -5.851 -7.662 -6.885 1.00 65.19 94 THR A O 1
ATOM 775 N N . MET A 1 95 ? -6.992 -9.120 -5.610 1.00 60.56 95 MET A N 1
ATOM 776 C CA . MET A 1 95 ? -7.176 -10.122 -6.677 1.00 60.56 95 MET A CA 1
ATOM 777 C C . MET A 1 95 ? -7.995 -9.589 -7.859 1.00 60.56 95 MET A C 1
ATOM 779 O O . MET A 1 95 ? -7.618 -9.818 -9.004 1.00 60.56 95 MET A O 1
ATOM 783 N N . ASP A 1 96 ? -9.083 -8.856 -7.605 1.00 60.94 96 ASP A N 1
ATOM 784 C CA . ASP A 1 96 ? -9.932 -8.309 -8.674 1.00 60.94 96 ASP A CA 1
ATOM 785 C C . ASP A 1 96 ? -9.151 -7.304 -9.552 1.00 60.94 96 ASP A C 1
ATOM 787 O O . ASP A 1 96 ? -9.307 -7.283 -10.772 1.00 60.94 96 ASP A O 1
ATOM 791 N N . ARG A 1 97 ? -8.225 -6.533 -8.959 1.00 60.41 97 ARG A N 1
ATOM 792 C CA . ARG A 1 97 ? -7.349 -5.603 -9.694 1.00 60.41 97 ARG A CA 1
ATOM 793 C C . ARG A 1 97 ? -6.211 -6.273 -10.453 1.00 60.41 97 ARG A C 1
ATOM 795 O O . ARG A 1 97 ? -5.830 -5.773 -11.505 1.00 60.41 97 ARG A O 1
ATOM 802 N N . GLU A 1 98 ? -5.657 -7.372 -9.944 1.00 58.78 98 GLU A N 1
ATOM 803 C CA . GLU A 1 98 ? -4.666 -8.159 -10.692 1.00 58.78 98 GLU A CA 1
ATOM 804 C C . GLU A 1 98 ? -5.285 -8.787 -11.948 1.00 58.78 98 GLU A C 1
ATOM 806 O O . GLU A 1 98 ? -4.624 -8.865 -12.981 1.00 58.78 98 GLU A O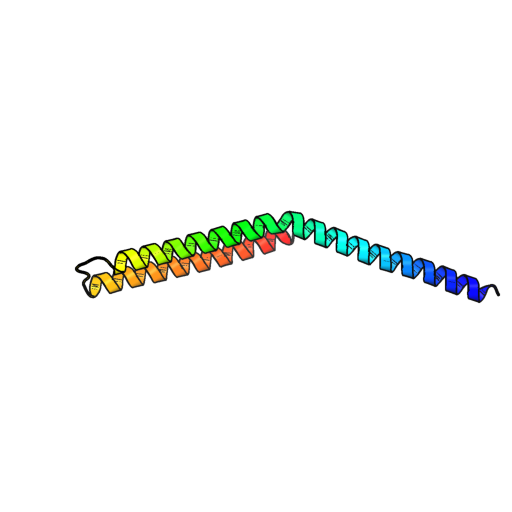 1
ATOM 811 N N . ILE A 1 99 ? -6.562 -9.181 -11.882 1.00 59.50 99 ILE A N 1
ATOM 812 C CA . ILE A 1 99 ? -7.305 -9.718 -13.028 1.00 59.50 99 ILE A CA 1
ATOM 813 C C . ILE A 1 99 ? -7.589 -8.613 -14.057 1.00 59.50 99 ILE A C 1
ATOM 815 O O . ILE A 1 99 ? -7.289 -8.807 -15.230 1.00 59.50 99 ILE A O 1
ATOM 819 N N . GLU A 1 100 ? -8.082 -7.440 -13.640 1.00 55.94 100 GLU A N 1
ATOM 820 C CA . GLU A 1 100 ? -8.337 -6.307 -14.554 1.00 55.94 100 GLU A CA 1
ATOM 821 C C . GLU A 1 100 ? -7.049 -5.699 -15.148 1.00 55.94 100 GLU A C 1
ATOM 823 O O . GLU A 1 100 ? -7.044 -5.225 -16.284 1.00 55.94 100 GLU A O 1
ATOM 828 N N . GLY A 1 101 ? -5.937 -5.716 -14.406 1.00 56.00 101 GLY A N 1
ATOM 829 C CA . GLY A 1 101 ? -4.632 -5.248 -14.886 1.00 56.00 101 GLY A CA 1
ATOM 830 C C . GLY A 1 101 ? -3.956 -6.195 -15.885 1.00 56.00 101 GLY A C 1
ATOM 831 O O . GLY A 1 101 ? -3.086 -5.761 -16.636 1.00 56.00 101 GLY A O 1
ATOM 832 N N . ALA A 1 102 ? -4.360 -7.469 -15.923 1.00 53.44 102 ALA A N 1
ATOM 833 C CA . ALA A 1 102 ? -3.835 -8.480 -16.842 1.00 53.44 102 ALA A CA 1
ATOM 834 C C . ALA A 1 102 ? -4.549 -8.512 -18.211 1.00 53.44 102 ALA A C 1
ATOM 836 O O . ALA A 1 102 ? -4.119 -9.251 -19.096 1.00 53.44 102 ALA A O 1
ATOM 837 N N . GLU A 1 103 ? -5.621 -7.730 -18.399 1.00 48.12 103 GLU A N 1
ATOM 838 C CA . GLU A 1 103 ? -6.398 -7.669 -19.650 1.00 48.12 103 GLU A CA 1
ATOM 839 C C . GLU A 1 103 ? -5.873 -6.647 -20.687 1.00 48.12 103 GLU A C 1
ATOM 841 O O . GLU A 1 103 ? -6.552 -6.383 -21.682 1.00 48.12 103 GLU A O 1
ATOM 846 N N . TRP A 1 104 ? -4.660 -6.105 -20.503 1.00 51.38 104 TRP A N 1
ATOM 847 C CA . TRP A 1 104 ? -4.000 -5.187 -21.449 1.00 51.38 104 TRP A CA 1
ATOM 848 C C . TRP A 1 104 ? -2.769 -5.799 -22.123 1.00 51.38 104 TRP A C 1
ATOM 850 O O . TRP A 1 104 ? -1.837 -6.226 -21.403 1.00 51.38 104 TRP A O 1
#

Organism: Brugia malayi (NCBI:txid6279)

Foldseek 3Di:
DVVVVVVVVVVVVVVVVVVVVVVVVVVVVVVCCVPCVVVVVVLVVVLVVLVVVLVVVLVVQVPDPPDDPVSNVVSVVVSVVSVVVSVVVNVVVVVVVVVVVVPD

Sequence (104 aa):
MRTHSQKLRAAAVHIGIISGTITYVCIGAILFLYVERPIEIRSRQYHLKTYEKIKSKFLHAVVADNLTENDLYIISANYIEELFDFYKDSQRNTMDREIEGAEW

Radius of gyration: 27.6 Å; chains: 1; bounding box: 57×19×81 Å